Protein AF-A0A6J1MXF9-F1 (afdb_monomer_lite)

pLDDT: mean 71.58, std 17.57, range [41.75, 92.0]

Structure (mmCIF, N/CA/C/O backbone):
data_AF-A0A6J1MXF9-F1
#
_entry.id   AF-A0A6J1MXF9-F1
#
loop_
_atom_site.group_PDB
_atom_site.id
_atom_site.type_symbol
_atom_site.label_atom_id
_atom_site.label_alt_id
_atom_site.label_comp_id
_atom_site.label_asym_id
_atom_site.label_entity_id
_atom_site.label_seq_id
_atom_site.pdbx_PDB_ins_code
_atom_site.Cartn_x
_atom_site.Cartn_y
_atom_site.Cartn_z
_atom_site.occupancy
_atom_site.B_iso_or_equiv
_atom_site.auth_seq_id
_atom_site.auth_comp_id
_atom_site.auth_asym_id
_atom_site.auth_atom_id
_atom_site.pdbx_PDB_model_num
ATOM 1 N N . MET A 1 1 ? -42.402 5.838 42.955 1.00 61.81 1 MET A N 1
ATOM 2 C CA . MET A 1 1 ? -41.688 7.094 42.626 1.00 61.81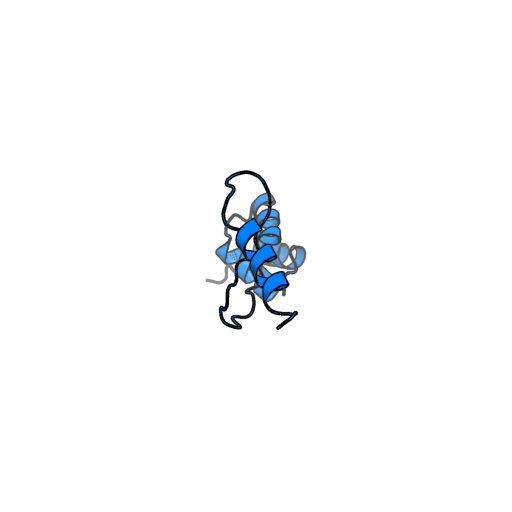 1 MET A CA 1
ATOM 3 C C . MET A 1 1 ? -40.294 7.124 43.271 1.00 61.81 1 MET A C 1
ATOM 5 O O . MET A 1 1 ? -39.954 8.089 43.934 1.00 61.81 1 MET A O 1
ATOM 9 N N . PHE A 1 2 ? -39.479 6.075 43.098 1.00 58.91 2 PHE A N 1
ATOM 10 C CA . PHE A 1 2 ? -38.118 6.014 43.669 1.00 58.91 2 PHE A CA 1
ATOM 11 C C . PHE A 1 2 ? -37.033 5.952 42.576 1.00 58.91 2 PHE A C 1
ATOM 13 O O . PHE A 1 2 ? -35.948 6.490 42.746 1.00 58.91 2 PHE A O 1
ATOM 20 N N . SER A 1 3 ? -37.348 5.402 41.400 1.00 49.75 3 SER A N 1
ATOM 21 C CA . SER A 1 3 ? -36.351 5.147 40.348 1.00 49.75 3 SER A CA 1
ATOM 22 C C . SER A 1 3 ? -36.108 6.307 39.371 1.00 49.75 3 SER A C 1
ATOM 24 O O . SER A 1 3 ? -35.181 6.239 38.572 1.00 49.75 3 SER A O 1
ATOM 26 N N . SER A 1 4 ? -36.910 7.377 39.411 1.00 65.81 4 SER A N 1
ATOM 27 C CA . SER A 1 4 ? -36.804 8.487 38.443 1.00 65.81 4 SER A CA 1
ATOM 28 C C . SER A 1 4 ? -35.856 9.608 38.883 1.00 65.81 4 SER A C 1
ATOM 30 O O . SER A 1 4 ? -35.368 10.346 38.039 1.00 65.81 4 SER A O 1
ATOM 32 N N . ALA A 1 5 ? -35.544 9.720 40.178 1.00 64.81 5 ALA A N 1
ATOM 33 C CA . ALA A 1 5 ? -34.655 10.770 40.689 1.00 64.81 5 ALA A CA 1
ATOM 34 C C . ALA A 1 5 ? -33.164 10.459 40.454 1.00 64.81 5 ALA A C 1
ATOM 36 O O . ALA A 1 5 ? -32.361 11.363 40.239 1.00 64.81 5 ALA A O 1
ATOM 37 N N . ILE A 1 6 ? -32.796 9.175 40.449 1.00 69.69 6 ILE A N 1
ATOM 38 C CA . ILE A 1 6 ? -31.401 8.732 40.296 1.00 69.69 6 ILE A CA 1
ATOM 39 C C . ILE A 1 6 ? -30.906 8.977 38.859 1.00 69.69 6 ILE A C 1
ATOM 41 O O . ILE A 1 6 ? -29.763 9.383 38.657 1.00 69.69 6 ILE A O 1
ATOM 45 N N . ASN A 1 7 ? -31.784 8.821 37.861 1.00 61.75 7 ASN A N 1
ATOM 46 C CA . ASN A 1 7 ? -31.432 9.012 36.450 1.00 61.75 7 ASN A CA 1
ATOM 47 C C . ASN A 1 7 ? -31.245 10.498 36.071 1.00 61.75 7 ASN A C 1
ATOM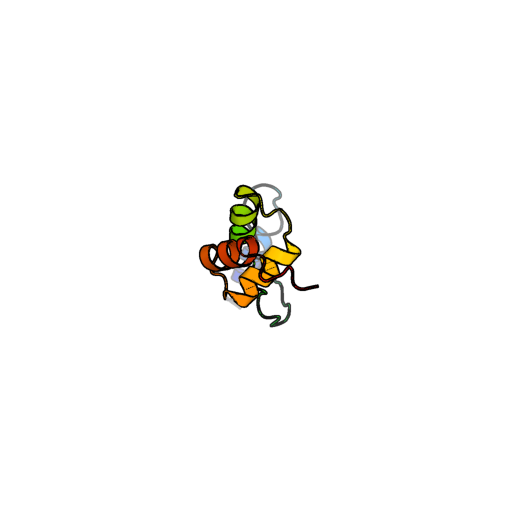 49 O O . ASN A 1 7 ? -30.489 10.838 35.158 1.00 61.75 7 ASN A O 1
ATOM 53 N N . GLU A 1 8 ? -31.905 11.404 36.798 1.00 68.00 8 GLU A N 1
ATOM 54 C CA . GLU A 1 8 ? -31.811 12.845 36.550 1.00 68.00 8 GLU A CA 1
ATOM 55 C C . GLU A 1 8 ? -30.523 13.459 37.130 1.00 68.00 8 GLU A C 1
ATOM 57 O O . GLU A 1 8 ? -29.961 14.388 36.545 1.00 68.00 8 GLU A O 1
ATOM 62 N N . ALA A 1 9 ? -29.991 12.898 38.222 1.00 60.78 9 ALA A N 1
ATOM 63 C CA . ALA A 1 9 ? -28.734 13.348 38.822 1.00 60.78 9 ALA A CA 1
ATOM 64 C C . ALA A 1 9 ? -27.509 13.033 37.941 1.00 60.78 9 ALA A C 1
ATOM 66 O O . ALA A 1 9 ? -26.633 13.883 37.775 1.00 60.78 9 ALA A O 1
ATOM 67 N N . LEU A 1 10 ? -27.475 11.852 37.313 1.00 67.69 10 LEU A N 1
ATOM 68 C CA . LEU A 1 10 ? -26.353 11.426 36.466 1.00 67.69 10 LEU A CA 1
ATOM 69 C C . LEU A 1 10 ? -26.267 12.232 35.157 1.00 67.69 10 LEU A C 1
ATOM 71 O O . LEU A 1 10 ? -25.181 12.552 34.682 1.00 67.69 10 LEU A O 1
ATOM 75 N N . THR A 1 11 ? -27.416 12.635 34.607 1.00 63.41 11 THR A N 1
ATOM 76 C CA . THR A 1 11 ? -27.479 13.406 33.353 1.00 63.41 11 THR A CA 1
ATOM 77 C C . THR A 1 11 ? -27.104 14.880 33.553 1.00 63.41 11 THR A C 1
ATOM 79 O O . THR A 1 11 ? -26.521 15.498 32.660 1.00 63.41 11 THR A O 1
ATOM 82 N N . ARG A 1 12 ? -27.405 15.465 34.723 1.00 61.28 12 ARG A N 1
ATOM 83 C CA . ARG A 1 12 ? -27.056 16.865 35.032 1.00 61.28 12 ARG A CA 1
ATOM 84 C C . ARG A 1 12 ? -25.567 17.057 35.319 1.00 61.28 12 ARG A C 1
ATOM 86 O O . ARG A 1 12 ? -25.024 18.089 34.935 1.00 61.28 12 ARG A O 1
ATOM 93 N N . ALA A 1 13 ? -24.904 16.058 35.903 1.00 60.16 13 ALA A N 1
ATOM 94 C CA . ALA A 1 13 ? -23.451 16.068 36.077 1.00 60.16 13 ALA A CA 1
ATOM 95 C C . ALA A 1 13 ? -22.689 16.123 34.734 1.00 60.16 13 ALA A C 1
ATOM 97 O O . ALA A 1 13 ? -21.571 16.619 34.688 1.00 60.16 13 ALA A O 1
ATOM 98 N N . ASN A 1 14 ? -23.315 15.692 33.631 1.00 59.38 14 ASN A N 1
ATOM 99 C CA . ASN A 1 14 ? -22.687 15.611 32.311 1.00 59.38 14 ASN A CA 1
ATOM 100 C C . ASN A 1 14 ? -22.828 16.880 31.436 1.00 59.38 14 ASN A C 1
ATOM 102 O O . ASN A 1 14 ? -22.319 16.912 30.321 1.00 59.38 14 ASN A O 1
ATOM 106 N N . ARG A 1 15 ? -23.564 17.919 31.870 1.00 58.38 15 ARG A N 1
ATOM 107 C CA . ARG A 1 15 ? -23.879 19.092 31.013 1.00 58.38 15 ARG A CA 1
ATOM 108 C C . ARG A 1 15 ? -23.346 20.439 31.502 1.00 58.38 15 ARG A C 1
ATOM 110 O O . ARG A 1 15 ? -23.514 21.427 30.794 1.00 58.38 15 ARG A O 1
ATOM 117 N N . ALA A 1 16 ? -22.699 20.506 32.663 1.00 58.41 16 ALA A N 1
ATOM 118 C CA . ALA A 1 16 ? -22.236 21.767 33.246 1.00 58.41 16 ALA A CA 1
ATOM 119 C C . ALA A 1 16 ? -20.761 21.701 33.676 1.00 58.41 16 ALA A C 1
ATOM 121 O O . ALA A 1 16 ? -20.449 21.803 34.858 1.00 58.41 16 ALA A O 1
ATOM 122 N N . GLY A 1 17 ? -19.854 21.535 32.709 1.00 46.22 17 GLY A N 1
ATOM 123 C CA . GLY A 1 17 ? -18.413 21.640 32.953 1.00 46.22 17 GLY A CA 1
ATOM 124 C C . GLY A 1 17 ? -17.568 21.316 31.723 1.00 46.22 17 GLY A C 1
ATOM 125 O O . GLY A 1 17 ? -17.141 20.187 31.541 1.00 46.22 17 GLY A O 1
ATOM 126 N N . THR A 1 18 ? -17.312 22.299 30.865 1.00 52.19 18 THR A N 1
ATOM 127 C CA . THR A 1 18 ? -16.165 22.267 29.935 1.00 52.19 18 THR A CA 1
ATOM 128 C C . THR A 1 18 ? -14.924 22.824 30.651 1.00 52.19 18 THR A C 1
ATOM 130 O O . THR A 1 18 ? -15.122 23.703 31.493 1.00 52.19 18 THR A O 1
ATOM 133 N N . PRO A 1 19 ? -13.665 22.525 30.265 1.00 53.41 19 PRO A N 1
ATOM 134 C CA . PRO A 1 19 ? -13.163 21.485 29.363 1.00 53.41 19 PRO A CA 1
ATOM 135 C C . PRO A 1 19 ? -11.896 20.793 29.925 1.00 53.41 19 PRO A C 1
ATOM 137 O O . PRO A 1 19 ? -10.834 21.402 29.976 1.00 53.41 19 PRO A O 1
ATOM 140 N N . MET A 1 20 ? -11.943 19.514 30.276 1.00 49.69 20 MET A N 1
ATOM 141 C CA . MET A 1 20 ? -10.772 18.639 30.146 1.00 49.69 20 MET A CA 1
ATOM 142 C C . MET A 1 20 ? -11.234 17.200 30.313 1.00 49.69 20 MET A C 1
ATOM 144 O O . MET A 1 20 ? -11.974 16.901 31.240 1.00 49.69 20 MET A O 1
ATOM 148 N N . GLU A 1 21 ? -10.762 16.352 29.406 1.00 51.06 21 GLU A N 1
ATOM 149 C CA . GLU A 1 21 ? -10.817 14.893 29.483 1.00 51.06 21 GLU A CA 1
ATOM 150 C C . GLU A 1 21 ? -12.199 14.247 29.298 1.00 51.06 21 GLU A C 1
ATOM 152 O O . GLU A 1 21 ? -13.073 14.260 30.156 1.00 51.06 21 GLU A O 1
ATOM 157 N N . GLN A 1 22 ? -12.346 13.591 28.144 1.00 46.84 22 GLN A N 1
ATOM 158 C CA . GLN A 1 22 ? -12.448 12.128 28.053 1.00 46.84 22 GLN A CA 1
ATOM 159 C C . GLN A 1 22 ? -13.426 11.719 26.940 1.00 46.84 22 GLN A C 1
ATOM 161 O O . GLN A 1 22 ? -14.642 11.702 27.101 1.00 46.84 22 GLN A O 1
ATOM 166 N N . SER A 1 23 ? -12.821 11.438 25.783 1.00 45.53 23 SER A N 1
ATOM 167 C CA . SER A 1 23 ? -13.167 10.426 24.777 1.00 45.53 23 SER A CA 1
ATOM 168 C C . SER A 1 23 ? -14.626 9.951 24.741 1.00 45.53 23 SER A C 1
ATOM 170 O O . SER A 1 23 ? -15.096 9.223 25.606 1.00 45.53 23 SER A O 1
ATOM 172 N N . ALA A 1 24 ? -15.387 10.389 23.741 1.00 51.12 24 ALA A N 1
ATOM 173 C CA . ALA A 1 24 ? -15.502 9.701 22.449 1.00 51.12 24 ALA A CA 1
ATOM 174 C C . 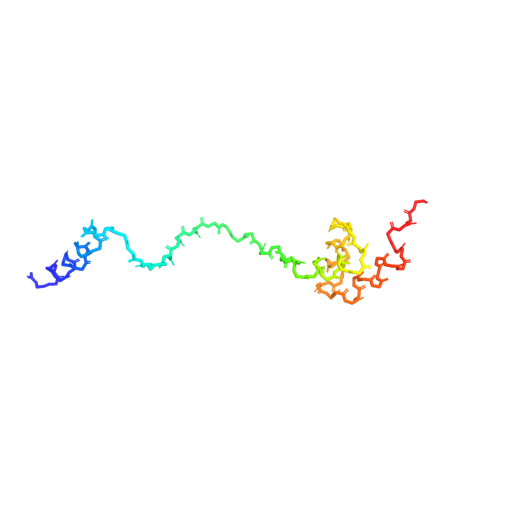ALA A 1 24 ? -16.222 8.344 22.541 1.00 51.12 24 ALA A C 1
ATOM 176 O O . ALA A 1 24 ? -15.610 7.290 22.665 1.00 51.12 24 ALA A O 1
ATOM 177 N N . ALA A 1 25 ? -17.539 8.389 22.358 1.00 44.12 25 ALA A N 1
ATOM 178 C CA . ALA A 1 25 ? -18.281 7.317 21.709 1.00 44.12 25 ALA A CA 1
ATOM 179 C C . ALA A 1 25 ? -19.165 7.976 20.648 1.00 44.12 25 ALA A C 1
ATOM 181 O O . ALA A 1 25 ? -20.300 8.382 20.898 1.00 44.12 25 ALA A O 1
ATOM 182 N N . THR A 1 26 ? -18.571 8.179 19.474 1.00 46.25 26 THR A N 1
ATOM 183 C CA . THR A 1 26 ? -19.304 8.536 18.264 1.00 46.25 26 THR A CA 1
ATOM 184 C C . THR A 1 26 ? -20.272 7.397 17.948 1.00 46.25 26 THR A C 1
ATOM 186 O O . THR A 1 26 ? -19.876 6.248 17.766 1.00 46.25 26 THR A O 1
ATOM 189 N N . SER A 1 27 ? -21.566 7.709 17.962 1.00 50.81 27 SER A N 1
ATOM 190 C CA . SER A 1 27 ? -22.571 6.884 17.305 1.00 50.81 27 SER A CA 1
ATOM 191 C C . SER A 1 27 ? -22.421 7.121 15.809 1.00 50.81 27 SER A C 1
ATOM 193 O O . SER A 1 27 ? -22.794 8.189 15.333 1.00 50.81 27 SER A O 1
ATOM 195 N N . SER A 1 28 ? -21.886 6.142 15.080 1.00 46.72 28 SER A N 1
ATOM 196 C CA . SER A 1 28 ? -22.026 6.101 13.626 1.00 46.72 28 SER A CA 1
ATOM 197 C C . SER A 1 28 ? -22.814 4.857 13.240 1.00 46.72 28 SER A C 1
ATOM 199 O O . SER A 1 28 ? -22.297 3.745 13.198 1.00 46.72 28 SER A O 1
ATOM 201 N N . SER A 1 29 ? -24.109 5.070 13.013 1.00 50.81 29 SER A N 1
ATOM 202 C CA . SER A 1 29 ? -24.946 4.196 12.201 1.00 50.81 29 SER A CA 1
ATOM 203 C C . SER A 1 29 ? -24.599 4.462 10.736 1.00 50.81 29 SER A C 1
ATOM 205 O O . SER A 1 29 ? -25.183 5.358 10.134 1.00 50.81 29 SER A O 1
ATOM 207 N N . GLN A 1 30 ? -23.657 3.719 10.161 1.00 46.72 30 GLN A N 1
ATOM 208 C CA . GLN A 1 30 ? -23.462 3.651 8.711 1.00 46.72 30 GLN A CA 1
ATOM 209 C C . GLN A 1 30 ? -23.250 2.189 8.306 1.00 46.72 30 GLN A C 1
ATOM 211 O O . GLN A 1 30 ? -22.729 1.393 9.078 1.00 46.72 30 GLN A O 1
ATOM 216 N N . SER A 1 31 ? -23.806 1.870 7.143 1.00 41.75 31 SER A N 1
ATOM 217 C CA . SER A 1 31 ? -24.037 0.583 6.488 1.00 41.75 31 SER A CA 1
ATOM 218 C C . SER A 1 31 ? -22.990 -0.524 6.688 1.00 41.75 31 SER A C 1
ATOM 220 O O . SER A 1 31 ? -21.820 -0.233 6.913 1.00 41.75 31 SER A O 1
ATOM 222 N N . PRO A 1 32 ? -23.366 -1.802 6.479 1.00 46.03 32 PRO A N 1
ATOM 223 C CA . PRO A 1 32 ? -22.408 -2.852 6.150 1.00 46.03 32 PRO A CA 1
ATOM 224 C C . PRO A 1 32 ? -21.868 -2.614 4.727 1.00 46.03 32 PRO A C 1
ATOM 226 O O . PRO A 1 32 ? -22.188 -3.348 3.799 1.00 46.03 32 PRO A O 1
ATOM 229 N N . GLU A 1 33 ? -21.107 -1.540 4.529 1.00 47.62 33 GLU A N 1
ATOM 230 C CA . GLU A 1 33 ? -20.026 -1.576 3.550 1.00 47.62 33 GLU A CA 1
ATOM 231 C C . GLU A 1 33 ? -18.959 -2.441 4.212 1.00 47.62 33 GLU A C 1
ATOM 233 O O . GLU A 1 33 ? -18.521 -2.149 5.328 1.00 47.62 33 GLU A O 1
ATOM 238 N N . GLU A 1 34 ? -18.650 -3.583 3.593 1.00 47.88 34 GLU A N 1
ATOM 239 C CA . GLU A 1 34 ? -17.494 -4.384 3.982 1.00 47.88 34 GLU A CA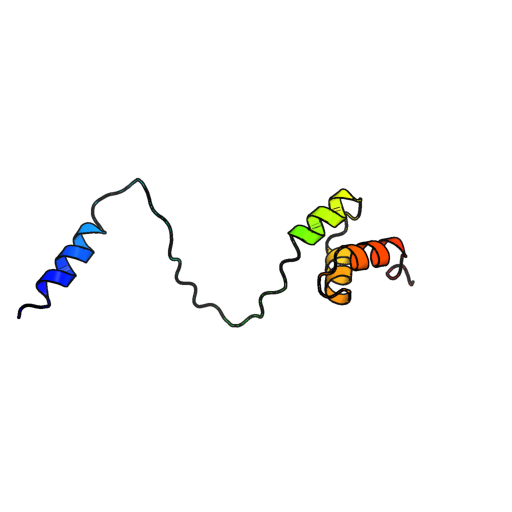 1
ATOM 240 C C . GLU A 1 34 ? -16.327 -3.418 4.182 1.00 47.88 34 GLU A C 1
ATOM 242 O O . GLU A 1 34 ? -16.114 -2.570 3.312 1.00 47.88 34 GLU A O 1
ATOM 247 N N . PRO A 1 35 ? -15.629 -3.459 5.329 1.00 53.84 35 PRO A N 1
ATOM 248 C CA . PRO A 1 35 ? -14.453 -2.636 5.503 1.00 53.84 35 PRO A CA 1
ATOM 249 C C . PRO A 1 35 ? -13.494 -3.037 4.387 1.00 53.84 35 PRO A C 1
ATOM 251 O O . PRO A 1 35 ? -12.899 -4.114 4.451 1.00 53.84 35 PRO A O 1
ATOM 254 N N . GLU A 1 36 ? -13.413 -2.206 3.342 1.00 58.78 36 GLU A N 1
ATOM 255 C CA . GLU A 1 36 ? -12.350 -2.273 2.350 1.00 58.78 36 GLU A CA 1
ATOM 256 C C . GLU A 1 36 ? -11.074 -2.439 3.169 1.00 58.78 36 GLU A C 1
ATOM 258 O O . GLU A 1 36 ? -10.838 -1.631 4.078 1.00 58.78 36 GLU A O 1
ATOM 263 N N . PRO A 1 37 ? -10.325 -3.533 2.972 1.00 64.25 37 PRO A N 1
ATOM 264 C CA . PRO A 1 37 ? -9.166 -3.803 3.793 1.00 64.25 37 PRO A CA 1
ATOM 265 C C . PRO A 1 37 ? -8.229 -2.606 3.662 1.00 64.25 37 PRO A C 1
ATOM 267 O O . PRO A 1 37 ? -7.652 -2.366 2.603 1.00 64.25 37 PRO A O 1
ATOM 270 N N . GLU A 1 38 ? -8.135 -1.820 4.735 1.00 74.19 38 GLU A N 1
ATOM 271 C CA . GLU A 1 38 ? -7.274 -0.650 4.796 1.00 74.19 38 GLU A CA 1
ATOM 272 C C . GLU A 1 38 ? -5.830 -1.143 4.734 1.00 74.19 38 GLU A C 1
ATOM 274 O O . GLU A 1 38 ? -5.188 -1.446 5.741 1.00 74.19 38 GLU A O 1
ATOM 279 N N . TYR A 1 39 ? -5.312 -1.252 3.515 1.00 87.31 39 TYR A N 1
ATOM 280 C CA . TYR A 1 39 ? -3.954 -1.681 3.230 1.00 87.31 39 TYR A CA 1
ATOM 281 C C . TYR A 1 39 ? -2.920 -0.584 3.543 1.00 87.31 39 TYR A C 1
ATOM 283 O O . TYR A 1 39 ? -1.814 -0.580 3.016 1.00 87.31 39 TYR A O 1
ATOM 291 N N . THR A 1 40 ? -3.250 0.366 4.414 1.00 86.50 40 THR A N 1
ATOM 292 C CA . THR A 1 40 ? -2.477 1.580 4.707 1.00 86.50 40 THR A CA 1
ATOM 293 C C . THR A 1 40 ? -1.079 1.274 5.251 1.00 86.50 40 THR A C 1
ATOM 295 O O . THR A 1 40 ? -0.120 1.993 4.970 1.00 86.50 40 THR A O 1
ATOM 298 N N . THR A 1 41 ? -0.934 0.188 6.018 1.00 89.81 41 THR A N 1
ATOM 299 C CA . THR A 1 41 ? 0.371 -0.275 6.530 1.00 89.81 41 THR A CA 1
ATOM 300 C C . THR A 1 41 ? 1.188 -0.939 5.422 1.00 89.81 41 THR A C 1
ATOM 302 O O . THR A 1 41 ? 2.395 -0.740 5.307 1.00 89.81 41 THR A O 1
ATOM 305 N N . GLN A 1 42 ? 0.516 -1.719 4.581 1.00 92.00 42 GLN A N 1
ATOM 306 C CA . GLN A 1 42 ? 1.096 -2.440 3.459 1.00 92.00 42 GLN A CA 1
ATOM 307 C C . GLN A 1 42 ? 1.595 -1.476 2.378 1.00 92.00 42 GLN A C 1
ATOM 309 O O . GLN A 1 42 ? 2.719 -1.618 1.904 1.00 92.00 42 GLN A O 1
ATOM 314 N N . LEU A 1 43 ? 0.801 -0.452 2.062 1.00 90.56 43 LEU A N 1
ATOM 315 C CA . LEU A 1 43 ? 1.167 0.625 1.151 1.00 90.56 43 LEU A CA 1
ATOM 316 C C . LEU A 1 43 ? 2.397 1.380 1.644 1.00 90.56 43 LEU A C 1
ATOM 318 O O . LEU A 1 43 ? 3.319 1.576 0.860 1.00 90.56 43 LEU A O 1
ATOM 322 N N . GLN A 1 44 ? 2.465 1.743 2.929 1.00 90.81 44 GLN A N 1
ATOM 323 C CA . GLN A 1 44 ? 3.659 2.392 3.487 1.00 90.81 44 GLN A CA 1
ATOM 324 C C . GLN A 1 44 ? 4.915 1.541 3.284 1.00 90.81 44 GLN A C 1
ATOM 326 O O . GLN A 1 44 ? 5.914 2.042 2.776 1.00 90.81 44 GLN A O 1
ATOM 331 N N . HIS A 1 45 ? 4.844 0.243 3.576 1.00 91.38 45 HIS A N 1
ATOM 332 C CA . HIS A 1 45 ? 5.980 -0.658 3.391 1.00 91.38 45 HIS A CA 1
ATOM 333 C C . HIS A 1 45 ? 6.389 -0.782 1.908 1.00 91.38 45 HIS A C 1
ATOM 335 O O . HIS A 1 45 ? 7.572 -0.796 1.578 1.00 91.38 45 HIS A O 1
ATOM 341 N N . MET A 1 46 ? 5.423 -0.820 0.987 1.00 90.62 46 MET A N 1
ATOM 342 C CA . MET A 1 46 ? 5.694 -0.829 -0.456 1.00 90.62 46 MET A CA 1
ATOM 343 C C . MET A 1 46 ? 6.343 0.487 -0.926 1.00 90.62 46 MET A C 1
ATOM 345 O O . MET A 1 46 ? 7.332 0.452 -1.662 1.00 90.62 46 MET A O 1
ATOM 349 N N . ASN A 1 47 ? 5.862 1.633 -0.438 1.00 89.56 47 ASN A N 1
ATOM 350 C CA . ASN A 1 47 ? 6.425 2.958 -0.717 1.00 89.56 47 ASN A CA 1
ATOM 351 C C . ASN A 1 47 ? 7.878 3.082 -0.231 1.00 89.56 47 ASN A C 1
ATOM 353 O O . ASN A 1 47 ? 8.721 3.624 -0.945 1.00 89.56 47 ASN A O 1
ATOM 357 N N . GLU A 1 48 ? 8.197 2.528 0.941 1.00 89.69 48 GLU A N 1
ATOM 358 C CA . GLU A 1 48 ? 9.565 2.483 1.480 1.00 89.69 48 GLU A CA 1
ATOM 359 C C . GLU A 1 48 ? 10.536 1.697 0.582 1.00 89.69 48 GLU A C 1
ATOM 361 O O . GLU A 1 48 ? 11.725 2.012 0.529 1.00 89.69 48 GLU A O 1
ATOM 366 N N . MET A 1 49 ? 10.036 0.715 -0.175 1.00 86.19 49 MET A N 1
ATOM 367 C CA . MET A 1 49 ? 10.805 -0.037 -1.176 1.00 86.19 49 MET A CA 1
ATOM 368 C C . MET A 1 49 ? 10.875 0.636 -2.554 1.00 86.19 49 MET A C 1
ATOM 370 O O . MET A 1 49 ? 11.513 0.105 -3.464 1.00 86.19 49 MET A O 1
ATOM 374 N N . GLY A 1 50 ? 10.256 1.807 -2.716 1.00 87.25 50 GLY A N 1
ATOM 375 C CA . GLY A 1 50 ? 10.221 2.559 -3.971 1.00 87.25 50 GLY A CA 1
ATOM 376 C C . GLY A 1 50 ? 8.992 2.288 -4.841 1.00 87.25 50 GLY A C 1
ATOM 377 O O . GLY A 1 50 ? 8.910 2.817 -5.949 1.00 87.25 50 GLY A O 1
ATOM 378 N N . LEU A 1 51 ? 8.019 1.509 -4.358 1.00 87.38 51 LEU A N 1
ATOM 379 C CA . LEU A 1 51 ? 6.728 1.330 -5.018 1.00 87.38 51 LEU A CA 1
ATOM 380 C C . LEU A 1 51 ? 5.802 2.478 -4.608 1.00 87.38 51 LEU A C 1
ATOM 382 O O . LEU A 1 51 ? 4.997 2.340 -3.695 1.00 87.38 51 LEU A O 1
ATOM 386 N N . LEU A 1 52 ? 5.960 3.626 -5.262 1.00 88.62 52 LEU A N 1
ATOM 387 C CA . LEU A 1 52 ? 5.234 4.861 -4.931 1.00 88.62 52 LEU A CA 1
ATOM 388 C C . LEU A 1 52 ? 3.826 4.936 -5.547 1.00 88.62 52 LEU A C 1
ATOM 390 O O . LEU A 1 52 ? 3.107 5.912 -5.345 1.00 88.62 52 LEU A O 1
ATOM 394 N N . ASP A 1 53 ? 3.446 3.938 -6.348 1.00 89.56 53 ASP A N 1
ATOM 395 C CA . ASP A 1 53 ? 2.137 3.884 -6.994 1.00 89.56 53 ASP A CA 1
ATOM 396 C C . ASP A 1 53 ? 1.138 3.133 -6.111 1.00 89.56 53 ASP A C 1
ATOM 398 O O . ASP A 1 53 ? 0.978 1.913 -6.198 1.00 89.56 53 ASP A O 1
ATOM 402 N N . ASP A 1 54 ? 0.448 3.880 -5.252 1.00 87.31 54 ASP A N 1
ATOM 403 C CA . ASP A 1 54 ? -0.554 3.323 -4.342 1.00 87.31 54 ASP A CA 1
ATOM 404 C C . ASP A 1 54 ? -1.700 2.615 -5.079 1.00 87.31 54 ASP A C 1
ATOM 406 O O . ASP A 1 54 ? -2.249 1.643 -4.566 1.00 87.31 54 ASP A O 1
ATOM 410 N N . SER A 1 55 ? -2.045 3.044 -6.298 1.00 88.06 55 SER A N 1
ATOM 411 C CA . SER A 1 55 ? -3.143 2.443 -7.071 1.00 88.06 55 SER A CA 1
ATOM 412 C C . SER A 1 55 ? -2.763 1.048 -7.559 1.00 88.06 55 SER A C 1
ATOM 414 O O . SER A 1 55 ? -3.547 0.098 -7.460 1.00 88.06 55 SER A O 1
ATOM 416 N N . LEU A 1 56 ? -1.535 0.914 -8.058 1.00 88.88 56 LEU A N 1
ATOM 417 C CA . LEU A 1 56 ? -0.969 -0.359 -8.481 1.00 88.88 56 LEU A CA 1
ATOM 418 C C . LEU A 1 56 ? -0.742 -1.274 -7.267 1.00 88.88 56 LEU A C 1
ATOM 420 O O . LEU A 1 56 ? -1.143 -2.440 -7.284 1.00 88.88 56 LEU A O 1
ATOM 424 N N . ASN A 1 57 ? -0.202 -0.730 -6.177 1.00 89.69 57 ASN A N 1
ATOM 425 C CA . ASN A 1 57 ? 0.045 -1.465 -4.941 1.00 89.69 57 ASN A CA 1
ATOM 426 C C . ASN A 1 57 ? -1.246 -1.986 -4.295 1.00 89.69 57 ASN A C 1
ATOM 428 O O . ASN A 1 57 ? -1.300 -3.152 -3.913 1.00 89.69 57 ASN A O 1
ATOM 432 N N . MET A 1 58 ? -2.309 -1.177 -4.228 1.00 89.19 58 MET A N 1
ATOM 433 C CA . MET A 1 58 ? -3.636 -1.608 -3.760 1.00 89.19 58 MET A CA 1
ATOM 434 C C . MET A 1 58 ? -4.152 -2.790 -4.579 1.00 89.19 58 MET A C 1
ATOM 436 O O . MET A 1 58 ? -4.676 -3.760 -4.032 1.00 89.19 58 MET A O 1
ATOM 440 N N . ARG A 1 59 ? -3.965 -2.744 -5.902 1.00 88.81 59 ARG A N 1
ATOM 441 C CA . ARG A 1 59 ? -4.383 -3.820 -6.804 1.00 88.81 59 ARG A CA 1
ATOM 442 C C . ARG A 1 59 ? -3.578 -5.095 -6.565 1.00 88.81 59 ARG A C 1
ATOM 444 O O . ARG A 1 59 ? -4.158 -6.176 -6.501 1.00 88.81 59 ARG A O 1
ATOM 451 N N . ALA A 1 60 ? -2.267 -4.965 -6.380 1.00 91.00 60 ALA A N 1
ATOM 452 C CA . ALA A 1 60 ? -1.392 -6.074 -6.022 1.00 91.00 60 ALA A CA 1
ATOM 453 C C . ALA A 1 60 ? -1.799 -6.700 -4.679 1.00 91.00 60 ALA A C 1
ATOM 455 O O . ALA A 1 60 ? -1.915 -7.916 -4.575 1.00 91.00 60 ALA A O 1
ATOM 456 N N . LEU A 1 61 ? -2.092 -5.874 -3.675 1.00 90.56 61 LEU A N 1
ATOM 457 C CA . LEU A 1 61 ? -2.514 -6.318 -2.347 1.00 90.56 61 LEU A CA 1
ATOM 458 C C . LEU A 1 61 ? -3.888 -6.987 -2.370 1.00 90.56 61 LEU A C 1
ATOM 460 O O . LEU A 1 61 ? -4.066 -8.000 -1.703 1.00 90.56 61 LEU A O 1
ATOM 464 N N . SER A 1 62 ? -4.823 -6.500 -3.185 1.00 88.31 62 SER A N 1
ATOM 465 C CA . SER A 1 62 ? -6.117 -7.153 -3.402 1.00 88.31 62 SER A CA 1
ATOM 466 C C . SER A 1 62 ? -5.954 -8.546 -4.032 1.00 88.31 62 SER A C 1
ATOM 468 O O . SER A 1 62 ? -6.533 -9.516 -3.545 1.00 88.31 62 SER A O 1
ATOM 470 N N . ILE A 1 63 ? -5.088 -8.684 -5.047 1.00 89.19 63 ILE A N 1
ATOM 471 C CA . ILE A 1 63 ? -4.771 -9.977 -5.686 1.00 89.19 63 ILE A CA 1
ATOM 472 C C . ILE A 1 63 ? -4.080 -10.929 -4.699 1.00 89.19 63 ILE A C 1
ATOM 474 O O . ILE A 1 63 ? -4.371 -12.124 -4.668 1.00 89.19 63 ILE A O 1
ATOM 478 N N . CYS A 1 64 ? -3.178 -10.398 -3.877 1.00 90.56 64 CYS A N 1
ATOM 479 C CA . CYS A 1 64 ? -2.417 -11.147 -2.883 1.00 90.56 64 CYS A CA 1
ATOM 480 C C . CYS A 1 64 ? -3.151 -11.311 -1.541 1.00 90.56 64 CYS A C 1
ATOM 482 O O . CYS A 1 64 ? -2.539 -11.762 -0.575 1.00 90.56 64 CYS A O 1
ATOM 484 N N . ALA A 1 65 ? -4.436 -10.946 -1.461 1.00 86.00 65 ALA A N 1
ATOM 485 C CA . ALA A 1 65 ? -5.255 -11.015 -0.247 1.00 86.00 65 ALA A CA 1
ATOM 486 C C . ALA A 1 65 ? -4.605 -10.352 0.992 1.00 86.00 65 ALA A C 1
ATOM 488 O O . ALA A 1 65 ? -4.758 -10.817 2.120 1.00 86.00 65 ALA A O 1
ATOM 489 N N . GLY A 1 66 ? -3.873 -9.254 0.784 1.00 84.38 66 GLY A N 1
ATOM 490 C CA . GLY A 1 66 ? -3.174 -8.496 1.823 1.00 84.38 66 GLY A CA 1
ATOM 491 C C . GLY A 1 66 ? -1.747 -8.956 2.133 1.00 84.38 66 GLY A C 1
ATOM 492 O O . GLY A 1 66 ? -1.135 -8.408 3.053 1.00 84.38 66 GLY A O 1
ATOM 493 N N . ASP A 1 67 ? -1.196 -9.919 1.388 1.00 91.06 67 ASP A N 1
ATOM 494 C CA . ASP A 1 67 ? 0.209 -10.311 1.519 1.00 91.06 67 ASP A CA 1
ATOM 495 C C . ASP A 1 67 ? 1.132 -9.282 0.849 1.00 91.06 67 ASP A C 1
ATOM 497 O O . ASP A 1 67 ? 1.214 -9.176 -0.376 1.00 91.06 67 ASP A O 1
ATOM 501 N N . VAL A 1 68 ? 1.847 -8.529 1.688 1.00 89.75 68 VAL A N 1
ATOM 502 C CA . VAL A 1 68 ? 2.801 -7.491 1.276 1.00 89.75 68 VAL A CA 1
ATOM 503 C C . VAL A 1 68 ? 3.936 -8.066 0.441 1.00 89.75 68 VAL A C 1
ATOM 505 O O . VAL A 1 68 ? 4.260 -7.507 -0.599 1.00 89.75 68 VAL A O 1
ATOM 508 N N . ASN A 1 69 ? 4.530 -9.186 0.859 1.00 91.81 69 ASN A N 1
ATOM 509 C CA . ASN A 1 69 ? 5.697 -9.757 0.183 1.00 91.81 69 ASN A CA 1
ATOM 510 C C . ASN A 1 69 ? 5.323 -10.287 -1.202 1.00 91.81 69 ASN A C 1
ATOM 512 O O . ASN A 1 69 ? 6.056 -10.064 -2.169 1.00 91.81 69 ASN A O 1
ATOM 516 N N . ALA A 1 70 ? 4.171 -10.951 -1.309 1.00 91.81 70 ALA A N 1
ATOM 517 C CA . ALA A 1 70 ? 3.646 -11.404 -2.588 1.00 91.81 70 ALA A CA 1
ATOM 518 C C . ALA A 1 70 ? 3.287 -10.218 -3.495 1.00 91.81 70 ALA A C 1
ATOM 520 O O . ALA A 1 70 ? 3.665 -10.228 -4.666 1.00 91.81 70 ALA A O 1
ATOM 521 N N . ALA A 1 71 ? 2.640 -9.180 -2.952 1.00 91.25 71 ALA A N 1
ATOM 522 C CA . ALA A 1 71 ? 2.286 -7.977 -3.700 1.00 91.25 71 ALA A CA 1
ATOM 523 C C . ALA A 1 71 ? 3.531 -7.255 -4.232 1.00 91.25 71 ALA A C 1
ATOM 525 O O . ALA A 1 71 ? 3.603 -6.976 -5.422 1.00 91.25 71 ALA A O 1
ATOM 526 N N . ILE A 1 72 ? 4.553 -7.029 -3.400 1.00 90.56 72 ILE A N 1
ATOM 527 C CA . ILE A 1 72 ? 5.831 -6.426 -3.820 1.00 90.56 72 ILE A CA 1
ATOM 528 C C . ILE A 1 72 ? 6.455 -7.222 -4.955 1.00 90.56 72 ILE A C 1
ATOM 530 O O . ILE A 1 72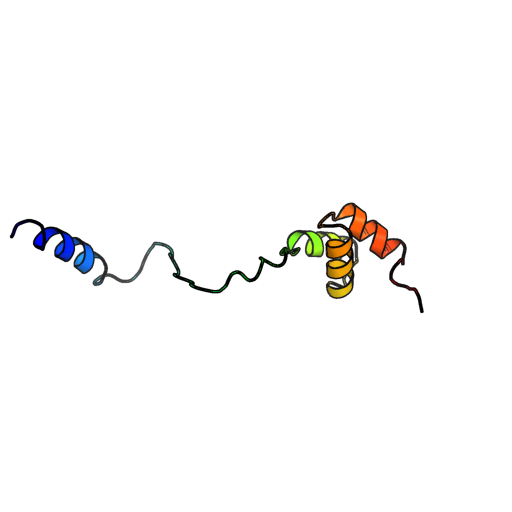 ? 6.825 -6.644 -5.973 1.00 90.56 72 ILE A O 1
ATOM 534 N N . ASN A 1 73 ? 6.558 -8.544 -4.794 1.00 90.19 73 ASN A N 1
ATOM 535 C CA . ASN A 1 73 ? 7.153 -9.398 -5.810 1.00 90.19 73 ASN A CA 1
ATOM 536 C C . ASN A 1 73 ? 6.350 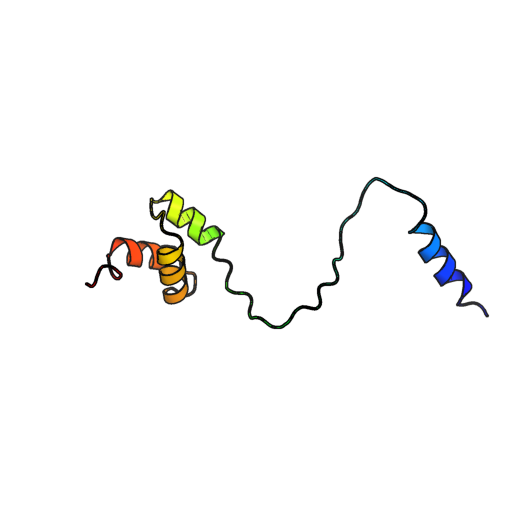-9.349 -7.118 1.00 90.19 73 ASN A C 1
ATOM 538 O O . ASN A 1 73 ? 6.941 -9.316 -8.192 1.00 90.19 73 ASN A O 1
ATOM 542 N N . LEU A 1 74 ? 5.019 -9.275 -7.041 1.00 88.12 74 LEU A N 1
ATOM 543 C CA . LEU A 1 74 ? 4.135 -9.114 -8.196 1.00 88.12 74 LEU A CA 1
ATOM 544 C C . LEU A 1 74 ? 4.378 -7.771 -8.912 1.00 88.12 74 LEU A C 1
ATOM 546 O O . LEU A 1 74 ? 4.475 -7.750 -10.141 1.00 88.12 74 LEU A O 1
ATOM 550 N N . VAL A 1 75 ? 4.521 -6.665 -8.163 1.00 86.75 75 VAL A N 1
ATOM 551 C CA . VAL A 1 75 ? 4.770 -5.316 -8.720 1.00 86.75 75 VAL A CA 1
ATOM 552 C C . VAL A 1 75 ? 6.143 -5.233 -9.364 1.00 86.75 75 VAL A C 1
ATOM 554 O O . VAL A 1 75 ? 6.263 -4.799 -10.508 1.00 86.75 75 VAL A O 1
ATOM 557 N N . PHE A 1 76 ? 7.166 -5.731 -8.677 1.00 84.38 76 PHE A N 1
ATOM 558 C CA . PHE A 1 76 ? 8.528 -5.791 -9.199 1.00 84.38 76 PHE A CA 1
ATOM 559 C C . PHE A 1 76 ? 8.682 -6.726 -10.394 1.00 84.38 76 PHE A C 1
ATOM 561 O O . PHE A 1 76 ? 9.471 -6.440 -11.291 1.00 84.38 76 PHE A O 1
ATOM 568 N N . SER A 1 77 ? 7.928 -7.828 -10.431 1.00 83.38 77 SER A N 1
ATOM 569 C CA . SER A 1 77 ? 7.942 -8.758 -11.565 1.00 83.38 77 SER A CA 1
ATOM 570 C C . SER A 1 77 ? 7.343 -8.146 -12.832 1.00 83.38 77 SER A C 1
ATOM 572 O O . SER A 1 77 ? 7.431 -8.756 -13.893 1.00 83.38 77 SER A O 1
ATOM 574 N N . GLY A 1 78 ? 6.728 -6.961 -12.742 1.00 75.44 78 GLY A N 1
ATOM 575 C CA . GLY A 1 78 ? 6.117 -6.303 -13.887 1.00 75.44 78 GLY A CA 1
ATOM 576 C C . GLY A 1 78 ? 4.889 -7.047 -14.404 1.00 75.44 78 GLY A C 1
ATOM 577 O O . GLY A 1 78 ? 4.527 -6.872 -15.558 1.00 75.44 78 GLY A O 1
ATOM 578 N N . ALA A 1 79 ? 4.203 -7.838 -13.571 1.00 67.12 79 ALA A N 1
ATOM 579 C CA . ALA A 1 79 ? 2.969 -8.533 -13.965 1.00 67.12 79 ALA A CA 1
ATOM 580 C C . ALA A 1 79 ? 1.829 -7.568 -14.374 1.00 67.12 79 ALA A C 1
ATOM 582 O O . ALA A 1 79 ? 0.795 -7.993 -14.878 1.00 67.12 79 ALA A O 1
ATOM 583 N N . PHE A 1 80 ? 2.026 -6.268 -14.147 1.00 63.72 80 PHE A N 1
ATOM 584 C CA . PHE A 1 80 ? 1.145 -5.170 -14.535 1.00 63.72 80 PHE A CA 1
ATOM 585 C C . PHE A 1 80 ? 1.593 -4.451 -15.825 1.00 63.72 80 PHE A C 1
ATOM 587 O O . PHE A 1 80 ? 0.871 -3.576 -16.287 1.00 63.72 80 PHE A O 1
ATOM 594 N N . LEU A 1 81 ? 2.767 -4.788 -16.385 1.00 61.75 81 LEU A N 1
ATOM 595 C CA . LEU A 1 81 ? 3.382 -4.192 -17.587 1.00 61.75 81 LEU A CA 1
ATOM 596 C C . LEU A 1 81 ? 3.019 -4.944 -18.889 1.00 61.75 81 LEU A C 1
ATOM 598 O O . LEU A 1 81 ? 3.851 -5.076 -19.783 1.00 61.75 81 LEU A O 1
ATOM 602 N N . ASP A 1 82 ? 1.789 -5.440 -19.012 1.00 50.16 82 ASP A N 1
ATOM 603 C CA . ASP A 1 82 ? 1.290 -6.010 -20.273 1.00 50.16 82 ASP A CA 1
ATOM 604 C C . ASP A 1 82 ? 0.467 -4.940 -21.030 1.00 50.16 82 ASP A C 1
ATOM 606 O O . ASP A 1 82 ? -0.729 -4.773 -20.779 1.00 50.16 82 ASP A O 1
ATOM 610 N N . GLU A 1 83 ? 1.140 -4.191 -21.918 1.00 48.75 83 GLU A N 1
ATOM 611 C CA . GLU A 1 83 ? 0.593 -3.525 -23.122 1.00 48.75 83 GLU A CA 1
ATOM 612 C C . GLU A 1 83 ? 1.531 -3.745 -24.320 1.00 48.75 83 GLU A C 1
ATOM 614 O O . GLU A 1 83 ? 2.757 -3.516 -24.173 1.00 48.75 83 GLU A O 1
#

Sequence (83 aa):
MFSSAINEALTRANRAGTPMEQSAATSSSQSPEEPEPEYTTQLQHMNEMGLLDDSLNMRALSICAGDVNAAINLVFSGAFLDE

Secondary structure (DSSP, 8-state):
--SHHHHHHHHHHTSS--SS------------------THHHHHHHHHTT---HHHHHHHHHHTTT-HHHHHHHHHTTTT---

Radius of gyration: 24.4 Å; chains: 1; bounding box: 52×34×67 Å

Foldseek 3Di:
DPPPVVVVVVVVVVPPDDDDDDDDDDDDPDDPPPPLPPLVVLQVVLVVVVNPPSVLLSVLCVVVVNDSVSSSCCVVVCVVVDD